Protein AF-A0A3M1JZQ0-F1 (afdb_monomer_lite)

Sequence (176 aa):
VHSDLESFLISILKKGEPGRAFARQLFAIFQLDHPMLRGIEGRSALKLTDLQTAVFAWLAQIDYFRQAIARFGDRVRSLHADDFLARPADALIAASRFLGLAHDEATIADVVAGPLLRRDSKDSGRDYGADERAHERQRILARHGDEIAFILDWARRLRPEAGLRRLERPLVGPEA

pLDDT: mean 92.42, std 8.12, range [59.81, 98.56]

Secondary structure (DSSP, 8-state):
-B--HHHHHHHHHTT-HHHHHHHHHHHHHHHTT-HHHHTS-HHHHTTS-HHHHHHHHHHHHHHHHHHHHHHHGGG--B-BHHHHHH-HHHHHHHHHHHHT----HHHHHHHHHSGGGGB-SS-TTSB--HHHHHHHHHHHHHHHHHHHHHHHHHHHHH-GGGG-S--SSBSSS---

Structure (mmCIF, N/CA/C/O backbone):
data_AF-A0A3M1JZQ0-F1
#
_entry.id   AF-A0A3M1JZQ0-F1
#
loop_
_atom_site.group_PDB
_atom_site.id
_atom_site.type_symbol
_atom_site.label_atom_id
_atom_site.label_alt_id
_atom_site.label_comp_id
_atom_site.label_asym_id
_atom_site.label_entity_id
_atom_site.label_seq_id
_atom_site.pdbx_PDB_ins_code
_atom_site.Cartn_x
_atom_site.Cartn_y
_atom_site.Cartn_z
_atom_site.occupancy
_atom_site.B_iso_or_equiv
_atom_site.auth_seq_id
_atom_site.auth_comp_id
_atom_site.auth_asym_id
_atom_site.auth_atom_id
_atom_site.pdbx_PDB_model_num
ATOM 1 N N . VAL A 1 1 ? -2.266 -2.656 6.704 1.00 93.12 1 VAL A N 1
ATOM 2 C CA . VAL A 1 1 ? -2.791 -1.542 5.876 1.00 93.12 1 VAL A CA 1
ATOM 3 C C . VAL A 1 1 ? -2.114 -1.611 4.520 1.00 93.12 1 VAL A C 1
ATOM 5 O O . VAL A 1 1 ? -0.930 -1.917 4.494 1.00 93.12 1 VAL A O 1
ATOM 8 N N . HIS A 1 2 ? -2.842 -1.387 3.431 1.00 96.06 2 HIS A N 1
ATOM 9 C CA . HIS A 1 2 ? -2.337 -1.522 2.059 1.00 96.06 2 HIS A CA 1
ATOM 10 C C . HIS A 1 2 ? -3.043 -0.547 1.104 1.00 96.06 2 HIS A C 1
ATOM 12 O O . HIS A 1 2 ? -4.063 0.044 1.467 1.00 96.06 2 HIS A O 1
ATOM 18 N N . SER A 1 3 ? -2.503 -0.411 -0.106 1.00 96.81 3 SER A N 1
ATOM 19 C CA . SER A 1 3 ? -3.116 0.280 -1.244 1.00 96.81 3 SER A CA 1
ATOM 20 C C . SER A 1 3 ? -3.005 -0.585 -2.499 1.00 96.81 3 SER A C 1
ATOM 22 O O . SER A 1 3 ? -2.174 -1.499 -2.549 1.00 96.81 3 SER A O 1
ATOM 24 N N . ASP A 1 4 ? -3.763 -0.242 -3.536 1.00 97.38 4 ASP A N 1
ATOM 25 C CA . ASP A 1 4 ? -3.533 -0.785 -4.873 1.00 97.38 4 ASP A CA 1
ATOM 26 C C . ASP A 1 4 ? -2.178 -0.344 -5.473 1.00 97.38 4 ASP A C 1
ATOM 28 O O . ASP A 1 4 ? -1.472 0.533 -4.946 1.00 97.38 4 ASP A O 1
ATOM 32 N N . LEU A 1 5 ? -1.798 -1.005 -6.571 1.00 98.38 5 LEU A N 1
ATOM 33 C CA . LEU A 1 5 ? -0.524 -0.773 -7.248 1.00 98.38 5 LEU A CA 1
ATOM 34 C C . LEU A 1 5 ? -0.448 0.627 -7.873 1.00 98.38 5 LEU A C 1
ATOM 36 O O . LEU A 1 5 ? 0.602 1.260 -7.809 1.00 98.38 5 LEU A O 1
ATOM 40 N N . GLU A 1 6 ? -1.540 1.139 -8.448 1.00 98.00 6 GLU A N 1
ATOM 41 C CA . GLU A 1 6 ? -1.563 2.482 -9.044 1.00 98.00 6 GLU A CA 1
ATOM 42 C C . GLU A 1 6 ? -1.238 3.545 -7.989 1.00 98.00 6 GLU A C 1
ATOM 44 O O . GLU A 1 6 ? -0.338 4.367 -8.179 1.00 98.00 6 GLU A O 1
ATOM 49 N N . SER A 1 7 ? -1.913 3.487 -6.842 1.00 97.19 7 SER A N 1
ATOM 50 C CA . SER A 1 7 ? -1.701 4.406 -5.724 1.00 97.19 7 SER A CA 1
ATOM 51 C C . SER A 1 7 ? -0.277 4.316 -5.188 1.00 97.19 7 SER A C 1
ATOM 53 O O . SER A 1 7 ? 0.343 5.342 -4.886 1.00 97.19 7 SER A O 1
ATOM 55 N N . PHE A 1 8 ? 0.287 3.105 -5.129 1.00 97.94 8 PHE A N 1
ATOM 56 C CA . PHE A 1 8 ? 1.684 2.916 -4.758 1.00 97.94 8 PHE A CA 1
ATOM 57 C C . PHE A 1 8 ? 2.634 3.591 -5.757 1.00 97.94 8 PHE A C 1
ATOM 59 O O . PHE A 1 8 ? 3.480 4.382 -5.335 1.00 97.94 8 PHE A O 1
ATOM 66 N N . LEU A 1 9 ? 2.461 3.372 -7.066 1.00 98.38 9 LEU A N 1
ATOM 67 C CA . LEU A 1 9 ? 3.285 3.996 -8.111 1.00 98.38 9 LEU A CA 1
ATOM 68 C C . LEU A 1 9 ? 3.175 5.527 -8.094 1.00 98.38 9 LEU A C 1
ATOM 70 O O . LEU A 1 9 ? 4.190 6.219 -8.178 1.00 98.38 9 LEU A O 1
ATOM 74 N N . ILE A 1 10 ? 1.972 6.070 -7.892 1.00 97.56 10 ILE A N 1
ATOM 75 C CA . ILE A 1 10 ? 1.759 7.514 -7.712 1.00 97.56 10 ILE A CA 1
ATOM 76 C C . ILE A 1 10 ? 2.533 8.025 -6.490 1.00 97.56 10 ILE A C 1
ATOM 78 O O . ILE A 1 10 ? 3.162 9.082 -6.555 1.00 97.56 10 ILE A O 1
ATOM 82 N N . SER A 1 11 ? 2.554 7.271 -5.386 1.00 95.88 11 SER A N 1
ATOM 83 C CA . SER A 1 11 ? 3.298 7.643 -4.173 1.00 95.88 11 SER A CA 1
ATOM 84 C C . SER A 1 11 ? 4.823 7.662 -4.361 1.00 95.88 11 SER A C 1
ATOM 86 O O . SER A 1 11 ? 5.515 8.422 -3.674 1.00 95.88 11 SER A O 1
ATOM 88 N N . ILE A 1 12 ? 5.335 6.848 -5.291 1.00 97.81 12 ILE A N 1
ATOM 89 C CA . ILE A 1 12 ? 6.737 6.846 -5.716 1.00 97.81 12 ILE A CA 1
ATOM 90 C C . ILE A 1 12 ? 7.002 8.079 -6.582 1.00 97.81 12 ILE A C 1
ATOM 92 O O . ILE A 1 12 ? 7.867 8.891 -6.257 1.00 97.81 12 ILE A O 1
ATOM 96 N N . LEU A 1 13 ? 6.207 8.268 -7.636 1.00 97.62 13 LEU A N 1
ATOM 97 C CA . LEU A 1 13 ? 6.395 9.339 -8.614 1.00 97.62 13 LEU A CA 1
ATOM 98 C C . LEU A 1 13 ? 6.240 10.734 -8.008 1.00 97.62 13 LEU A C 1
ATOM 100 O O . LEU A 1 13 ? 7.025 11.626 -8.328 1.00 97.62 13 LEU A O 1
ATOM 104 N N . LYS A 1 14 ? 5.298 10.924 -7.076 1.00 94.81 14 LYS A N 1
ATOM 105 C CA . LYS A 1 14 ? 5.081 12.231 -6.436 1.00 94.81 14 LYS A CA 1
ATOM 106 C C . LYS A 1 14 ? 6.280 12.735 -5.640 1.00 94.81 14 LYS A C 1
ATOM 108 O O . LYS A 1 14 ? 6.435 13.938 -5.464 1.00 94.81 14 LYS A O 1
ATOM 113 N N . LYS A 1 15 ? 7.132 11.822 -5.169 1.00 94.00 15 LYS A N 1
ATOM 114 C CA . LYS A 1 15 ? 8.354 12.149 -4.427 1.00 94.00 15 LYS A CA 1
ATOM 115 C C . LYS A 1 15 ? 9.567 12.341 -5.338 1.00 94.00 15 LYS A C 1
ATOM 117 O O . LYS A 1 15 ? 10.634 12.651 -4.822 1.00 94.00 15 LYS A O 1
ATOM 122 N N . GLY A 1 16 ? 9.437 12.141 -6.651 1.00 95.94 16 GLY A N 1
ATOM 123 C CA . GLY A 1 16 ? 10.554 12.213 -7.590 1.00 95.94 16 GLY A CA 1
ATOM 124 C C . GLY A 1 16 ? 11.653 11.200 -7.260 1.00 95.94 16 GLY A C 1
ATOM 125 O O . GLY A 1 16 ? 11.374 10.048 -6.923 1.00 95.94 16 GLY A O 1
ATOM 126 N N . GLU A 1 17 ? 12.910 11.633 -7.336 1.00 97.81 17 GLU A N 1
ATOM 127 C CA . GLU A 1 17 ? 14.057 10.740 -7.156 1.00 97.81 17 GLU A CA 1
ATOM 128 C C . GLU A 1 17 ? 14.171 10.105 -5.760 1.00 97.81 17 GLU A C 1
ATOM 130 O O . GLU A 1 17 ? 14.423 8.902 -5.684 1.00 97.81 17 GLU A O 1
ATOM 135 N N . PRO A 1 18 ? 13.866 10.809 -4.652 1.00 97.75 18 PRO A N 1
ATOM 136 C CA . PRO A 1 18 ? 13.705 10.168 -3.345 1.00 97.75 18 PRO A CA 1
ATOM 137 C C . PRO A 1 18 ? 12.699 9.006 -3.331 1.00 97.75 18 PRO A C 1
ATOM 139 O O . PRO A 1 18 ? 12.914 8.004 -2.650 1.00 97.75 18 PRO A O 1
ATOM 142 N N . GLY A 1 19 ? 11.600 9.113 -4.085 1.00 97.56 19 GLY A N 1
ATOM 143 C CA . GLY A 1 19 ? 10.625 8.030 -4.216 1.00 97.56 19 GLY A CA 1
ATOM 144 C C . GLY A 1 19 ? 11.194 6.829 -4.966 1.00 97.56 19 GLY A C 1
ATOM 145 O O . GLY A 1 19 ? 11.046 5.693 -4.519 1.00 97.56 19 GLY A O 1
ATOM 146 N N . ARG A 1 20 ? 11.888 7.076 -6.079 1.00 98.12 20 ARG A N 1
ATOM 147 C CA . ARG A 1 20 ? 12.540 6.032 -6.886 1.00 98.12 20 ARG A CA 1
ATOM 148 C C . ARG A 1 20 ? 13.640 5.321 -6.092 1.00 98.12 20 ARG A C 1
ATOM 150 O O . ARG A 1 20 ? 13.676 4.092 -6.055 1.00 98.12 20 ARG A O 1
ATOM 157 N N . ALA A 1 21 ? 14.456 6.074 -5.355 1.00 98.12 21 ALA A N 1
ATOM 158 C CA . ALA A 1 21 ? 15.447 5.528 -4.431 1.00 98.12 21 ALA A CA 1
ATOM 159 C C . ALA A 1 21 ? 14.806 4.649 -3.346 1.00 98.12 21 ALA A C 1
ATOM 161 O O . ALA A 1 21 ? 15.291 3.549 -3.082 1.00 98.12 21 ALA A O 1
ATOM 162 N N . PHE A 1 22 ? 13.680 5.086 -2.774 1.00 97.81 22 PHE A N 1
ATOM 163 C CA . PHE A 1 22 ? 12.922 4.293 -1.807 1.00 97.81 22 PHE A CA 1
ATOM 164 C C . PHE A 1 22 ? 12.403 2.975 -2.404 1.00 97.81 22 PHE A C 1
ATOM 166 O O . PHE A 1 22 ? 12.513 1.934 -1.759 1.00 97.81 22 PHE A O 1
ATOM 173 N N . ALA A 1 23 ? 11.898 2.979 -3.643 1.00 97.88 23 ALA A N 1
ATOM 174 C CA . ALA A 1 23 ? 11.474 1.752 -4.323 1.00 97.88 23 ALA A CA 1
ATOM 175 C C . ALA A 1 23 ? 12.635 0.760 -4.510 1.00 97.88 23 ALA A C 1
ATOM 177 O O . ALA A 1 23 ? 12.488 -0.423 -4.198 1.00 97.88 23 ALA A O 1
ATOM 178 N N . ARG A 1 24 ? 13.807 1.244 -4.950 1.00 97.38 24 ARG A N 1
ATOM 179 C CA . ARG A 1 24 ? 15.025 0.424 -5.080 1.00 97.38 24 ARG A CA 1
ATOM 180 C C . ARG A 1 24 ? 15.479 -0.142 -3.734 1.00 97.38 24 ARG A C 1
ATOM 182 O O . ARG A 1 24 ? 15.833 -1.315 -3.653 1.00 97.38 24 ARG A O 1
ATOM 189 N N . GLN A 1 25 ? 15.415 0.660 -2.672 1.00 97.50 25 GLN A N 1
ATOM 190 C CA . GLN A 1 25 ? 15.738 0.214 -1.318 1.00 97.50 25 GLN A CA 1
ATOM 191 C C . GLN A 1 25 ? 14.784 -0.888 -0.835 1.00 97.50 25 GLN A C 1
ATOM 193 O O . GLN A 1 25 ? 15.251 -1.906 -0.331 1.00 97.50 25 GLN A O 1
ATOM 198 N N . LEU A 1 26 ? 13.466 -0.720 -1.002 1.00 96.88 26 LEU A N 1
ATOM 199 C CA . LEU A 1 26 ? 12.489 -1.749 -0.627 1.00 96.88 26 LEU A CA 1
ATOM 200 C C . LEU A 1 26 ? 12.707 -3.052 -1.396 1.00 96.88 26 LEU A C 1
ATOM 202 O O . LEU A 1 26 ? 12.687 -4.123 -0.796 1.00 96.88 26 LEU A O 1
ATOM 206 N N . PHE A 1 27 ? 12.949 -2.959 -2.705 1.00 97.12 27 PHE A N 1
ATOM 207 C CA . PHE A 1 27 ? 13.277 -4.120 -3.526 1.00 97.12 27 PHE A CA 1
ATOM 208 C C . PHE A 1 27 ? 14.513 -4.852 -2.993 1.00 97.12 27 PHE A C 1
ATOM 210 O O . PHE A 1 27 ? 14.460 -6.063 -2.802 1.00 97.12 27 PHE A O 1
ATOM 217 N N . ALA A 1 28 ? 15.596 -4.124 -2.701 1.00 95.56 28 ALA A N 1
ATOM 218 C CA . ALA A 1 28 ? 16.822 -4.711 -2.169 1.00 95.56 28 ALA A CA 1
ATOM 219 C C . ALA A 1 28 ? 16.599 -5.395 -0.808 1.00 95.56 28 ALA A C 1
ATOM 221 O O . ALA A 1 28 ? 17.127 -6.480 -0.584 1.00 95.56 28 ALA A O 1
ATOM 222 N N . ILE A 1 29 ? 15.783 -4.801 0.074 1.00 96.00 29 ILE A N 1
ATOM 223 C CA . ILE A 1 29 ? 15.420 -5.401 1.368 1.00 96.00 29 ILE A CA 1
ATOM 224 C C . ILE A 1 29 ? 14.646 -6.705 1.157 1.00 96.00 29 ILE A C 1
ATOM 226 O O . ILE A 1 29 ? 15.034 -7.735 1.696 1.00 96.00 29 ILE A O 1
ATOM 230 N N . PHE A 1 30 ? 13.587 -6.688 0.346 1.00 96.44 30 PHE A N 1
ATOM 231 C CA . PHE A 1 30 ? 12.778 -7.885 0.100 1.00 96.44 30 PHE A CA 1
ATOM 232 C C . PHE A 1 30 ? 13.517 -8.955 -0.705 1.00 96.44 30 PHE A C 1
ATOM 234 O O . PHE A 1 30 ? 13.185 -10.131 -0.611 1.00 96.44 30 PHE A O 1
ATOM 241 N N . GLN A 1 31 ? 14.538 -8.594 -1.481 1.00 94.81 31 GLN A N 1
ATOM 242 C CA . GLN A 1 31 ? 15.379 -9.576 -2.159 1.00 94.81 31 GLN A CA 1
ATOM 243 C C . GLN A 1 31 ? 16.161 -10.458 -1.170 1.00 94.81 31 GLN A C 1
ATOM 245 O O . GLN A 1 31 ? 16.556 -11.559 -1.544 1.00 94.81 31 GLN A O 1
ATOM 250 N N . LEU A 1 32 ? 16.352 -10.037 0.086 1.00 93.44 32 LEU A N 1
ATOM 251 C CA . LEU A 1 32 ? 17.055 -10.842 1.090 1.00 93.44 32 LEU A CA 1
ATOM 252 C C . LEU A 1 32 ? 16.279 -12.109 1.484 1.00 93.44 32 LEU A C 1
ATOM 254 O O . LEU A 1 32 ? 16.895 -13.139 1.757 1.00 93.44 32 LEU A O 1
ATOM 258 N N . ASP A 1 33 ? 14.945 -12.062 1.498 1.00 93.44 33 ASP A N 1
ATOM 259 C CA . ASP A 1 33 ? 14.108 -13.128 2.059 1.00 93.44 33 ASP A CA 1
ATOM 260 C C . ASP A 1 33 ? 12.931 -13.558 1.165 1.00 93.44 33 ASP A C 1
ATOM 262 O O . ASP A 1 33 ? 12.546 -14.734 1.189 1.00 93.44 33 ASP A O 1
ATOM 266 N N . HIS A 1 34 ? 12.418 -12.692 0.291 1.00 96.25 34 HIS A N 1
ATOM 267 C CA . HIS A 1 34 ? 11.232 -12.991 -0.504 1.00 96.25 34 HIS A CA 1
ATOM 268 C C . HIS A 1 34 ? 11.553 -13.963 -1.658 1.00 96.25 34 HIS A C 1
ATOM 270 O O . HIS A 1 34 ? 12.329 -13.613 -2.555 1.00 96.25 34 HIS A O 1
ATOM 276 N N . PRO A 1 35 ? 10.938 -15.164 -1.725 1.00 92.69 35 PRO A N 1
ATOM 277 C CA . PRO A 1 35 ? 11.268 -16.182 -2.731 1.00 92.69 35 PRO A CA 1
ATOM 278 C C . PRO A 1 35 ? 11.179 -15.688 -4.182 1.00 92.69 35 PRO A C 1
ATOM 280 O O . PRO A 1 35 ? 12.088 -15.928 -4.972 1.00 92.69 35 PRO A O 1
ATOM 283 N N . MET A 1 36 ? 10.127 -14.930 -4.517 1.00 93.19 36 MET A N 1
ATOM 284 C CA . MET A 1 36 ? 9.951 -14.332 -5.851 1.00 93.19 36 MET A CA 1
ATOM 285 C C . MET A 1 36 ? 11.110 -13.410 -6.258 1.00 93.19 36 MET A C 1
ATOM 287 O O . MET A 1 36 ? 11.482 -13.395 -7.426 1.00 93.19 36 MET A O 1
ATOM 291 N N . LEU A 1 37 ? 11.669 -12.634 -5.323 1.00 93.38 37 LEU A N 1
ATOM 292 C CA . LEU A 1 37 ? 12.704 -11.646 -5.639 1.00 93.38 37 LEU A CA 1
ATOM 293 C C . LEU A 1 37 ? 14.112 -12.239 -5.565 1.00 93.38 37 LEU A C 1
ATOM 295 O O . LEU A 1 37 ? 14.974 -11.839 -6.345 1.00 93.38 37 LEU A O 1
ATOM 299 N N . ARG A 1 38 ? 14.332 -13.238 -4.697 1.00 90.81 38 ARG A N 1
ATOM 300 C CA . ARG A 1 38 ? 15.586 -14.009 -4.632 1.00 90.81 38 ARG A CA 1
ATOM 301 C C . ARG A 1 38 ? 15.941 -14.687 -5.955 1.00 90.81 38 ARG A C 1
ATOM 303 O O . ARG A 1 38 ? 17.119 -14.852 -6.249 1.00 90.81 38 ARG A O 1
ATOM 310 N N . GLY A 1 39 ? 14.940 -15.050 -6.758 1.00 86.44 39 GLY A N 1
ATOM 311 C CA . GLY A 1 39 ? 15.145 -15.614 -8.096 1.00 86.44 39 GLY A CA 1
ATOM 312 C C . GLY A 1 39 ? 15.609 -14.606 -9.156 1.00 86.44 39 GLY A C 1
ATOM 313 O O . GLY A 1 39 ? 15.991 -15.012 -10.251 1.00 86.44 39 GLY A O 1
ATOM 314 N N . ILE A 1 40 ? 15.584 -13.301 -8.867 1.00 88.81 40 ILE A N 1
ATOM 315 C CA . ILE A 1 40 ? 16.016 -12.265 -9.808 1.00 88.81 40 ILE A CA 1
ATOM 316 C C . ILE A 1 40 ? 17.522 -12.057 -9.652 1.00 88.81 40 ILE A C 1
ATOM 318 O O . ILE A 1 40 ? 17.982 -11.416 -8.708 1.00 88.81 40 ILE A O 1
ATOM 322 N N . GLU A 1 41 ? 18.295 -12.569 -10.608 1.00 86.94 41 GLU A N 1
ATOM 323 C CA . GLU A 1 41 ? 19.744 -12.363 -10.644 1.00 86.94 41 GLU A CA 1
ATOM 324 C C . GLU A 1 41 ? 20.115 -10.872 -10.668 1.00 86.94 41 GLU A C 1
ATOM 326 O O . GLU A 1 41 ? 19.466 -10.069 -11.343 1.00 86.94 41 GLU A O 1
ATOM 331 N N . GLY A 1 42 ? 21.229 -10.505 -10.024 1.00 84.88 42 GLY A N 1
ATOM 332 C CA . GLY A 1 42 ? 21.672 -9.107 -9.930 1.00 84.88 42 GLY A CA 1
ATOM 333 C C . GLY A 1 42 ? 21.806 -8.404 -11.288 1.00 84.88 42 GLY A C 1
ATOM 334 O O . GLY A 1 42 ? 21.364 -7.269 -11.442 1.00 84.88 42 GLY A O 1
ATOM 335 N N . ARG A 1 43 ? 22.321 -9.090 -12.321 1.00 87.81 43 ARG A N 1
ATOM 336 C CA . ARG A 1 43 ? 22.400 -8.526 -13.686 1.00 87.81 43 ARG A CA 1
ATOM 337 C C . ARG A 1 43 ? 21.031 -8.306 -14.328 1.00 87.81 43 ARG A C 1
ATOM 339 O O . ARG A 1 43 ? 20.879 -7.379 -15.119 1.00 87.81 43 ARG A O 1
ATOM 346 N N . SER A 1 44 ? 20.056 -9.155 -14.020 1.00 89.75 44 SER A N 1
ATOM 347 C CA . SER A 1 44 ? 18.683 -9.007 -14.505 1.00 89.75 44 SER A CA 1
ATOM 348 C C . SER A 1 44 ? 17.971 -7.864 -13.786 1.00 89.75 44 SER A C 1
ATOM 350 O O . SER A 1 44 ? 17.255 -7.106 -14.433 1.00 89.75 44 SER A O 1
ATOM 352 N N . ALA A 1 45 ? 18.239 -7.674 -12.489 1.00 91.06 45 ALA A N 1
ATOM 353 C CA . ALA A 1 45 ? 17.709 -6.552 -11.718 1.00 91.06 45 ALA A CA 1
ATOM 354 C C . ALA A 1 45 ? 18.155 -5.188 -12.280 1.00 91.06 45 ALA A C 1
ATOM 356 O O . ALA A 1 45 ? 17.350 -4.265 -12.335 1.00 91.06 45 ALA A O 1
ATOM 357 N N . LEU A 1 46 ? 19.388 -5.073 -12.792 1.00 92.50 46 LEU A N 1
ATOM 358 C CA . LEU A 1 46 ? 19.891 -3.841 -13.427 1.00 92.50 46 LEU A CA 1
ATOM 359 C C . LEU A 1 46 ? 19.130 -3.427 -14.701 1.00 92.50 46 LEU A C 1
ATOM 361 O O . LEU A 1 46 ? 19.274 -2.293 -15.149 1.00 92.50 46 LEU A O 1
ATOM 365 N N . LYS A 1 47 ? 18.349 -4.330 -15.308 1.00 94.38 47 LYS A N 1
ATOM 366 C CA . LYS A 1 47 ? 17.528 -4.030 -16.494 1.00 94.38 47 LYS A CA 1
ATOM 367 C C . LYS A 1 47 ? 16.149 -3.476 -16.140 1.00 94.38 47 LYS A C 1
ATOM 369 O O . LYS A 1 47 ? 15.425 -3.057 -17.040 1.00 94.38 47 LYS A O 1
ATOM 374 N N . LEU A 1 48 ? 15.763 -3.529 -14.866 1.00 96.12 48 LEU A N 1
ATOM 375 C CA . LEU A 1 48 ? 14.473 -3.032 -14.417 1.00 96.12 48 LEU A CA 1
ATOM 376 C C . LEU A 1 48 ? 14.492 -1.509 -14.386 1.00 96.12 48 LEU A C 1
ATOM 378 O O . LEU A 1 48 ? 15.424 -0.892 -13.872 1.00 96.12 48 LEU A O 1
ATOM 382 N N . THR A 1 49 ? 13.420 -0.896 -14.881 1.00 97.25 49 THR A N 1
ATOM 383 C CA . THR A 1 49 ? 13.171 0.517 -14.592 1.00 97.25 49 THR A CA 1
ATOM 384 C C . THR A 1 49 ? 12.819 0.694 -13.115 1.00 97.25 49 THR A C 1
ATOM 386 O O . THR A 1 49 ? 12.442 -0.256 -12.419 1.00 97.25 49 THR A O 1
ATOM 389 N N . ASP A 1 50 ? 12.871 1.928 -12.620 1.00 97.69 50 ASP A N 1
ATOM 390 C CA . ASP A 1 50 ? 12.483 2.212 -11.234 1.00 97.69 50 ASP A CA 1
ATOM 391 C C . ASP A 1 50 ? 11.035 1.828 -10.932 1.00 97.69 50 ASP A C 1
ATOM 393 O O . ASP A 1 50 ? 10.741 1.334 -9.845 1.00 97.69 50 ASP A O 1
ATOM 397 N N . LEU A 1 51 ? 10.120 2.019 -11.888 1.00 98.12 51 LEU A N 1
ATOM 398 C CA . LEU A 1 51 ? 8.722 1.647 -11.691 1.00 98.12 51 LEU A CA 1
ATOM 399 C C . LEU A 1 51 ? 8.521 0.135 -11.756 1.00 98.12 51 LEU A C 1
ATOM 401 O O . LEU A 1 51 ? 7.737 -0.393 -10.977 1.00 98.12 51 LEU A O 1
ATOM 405 N N . GLN A 1 52 ? 9.265 -0.588 -12.596 1.00 98.19 52 GLN A N 1
ATOM 406 C CA . GLN A 1 52 ? 9.257 -2.055 -12.557 1.00 98.19 52 GLN A CA 1
ATOM 407 C C . GLN A 1 52 ? 9.823 -2.580 -11.231 1.00 98.19 52 GLN A C 1
ATOM 409 O O . GLN A 1 52 ? 9.270 -3.504 -10.639 1.00 98.19 52 GLN A O 1
ATOM 414 N N . THR A 1 53 ? 10.877 -1.945 -10.717 1.00 98.00 53 THR A N 1
ATOM 415 C CA . THR A 1 53 ? 11.430 -2.235 -9.386 1.00 98.00 53 THR A CA 1
ATOM 416 C C . THR A 1 53 ? 10.389 -1.981 -8.291 1.00 98.00 53 THR A C 1
ATOM 418 O O . THR A 1 53 ? 10.198 -2.817 -7.407 1.00 98.00 53 THR A O 1
ATOM 421 N N . ALA A 1 54 ? 9.645 -0.873 -8.387 1.00 98.44 54 ALA A N 1
ATOM 422 C CA . ALA A 1 54 ? 8.537 -0.564 -7.489 1.00 98.44 54 ALA A CA 1
ATOM 423 C C . ALA A 1 54 ? 7.415 -1.616 -7.561 1.00 98.44 54 ALA A C 1
ATOM 425 O O . ALA A 1 54 ? 6.912 -2.027 -6.518 1.00 98.44 54 ALA A O 1
ATOM 426 N N . VAL A 1 55 ? 7.061 -2.104 -8.756 1.00 98.56 55 VAL A N 1
ATOM 427 C CA . VAL A 1 55 ? 6.078 -3.190 -8.925 1.00 98.56 55 VAL A CA 1
ATOM 428 C C . VAL A 1 55 ? 6.514 -4.440 -8.167 1.00 98.56 55 VAL A C 1
ATOM 430 O O . VAL A 1 55 ? 5.717 -5.002 -7.422 1.00 98.56 55 VAL A O 1
ATOM 433 N N . PHE A 1 56 ? 7.771 -4.867 -8.301 1.00 98.12 56 PHE A N 1
ATOM 434 C CA . PHE A 1 56 ? 8.273 -6.038 -7.576 1.00 98.12 56 PHE A CA 1
ATOM 435 C C . PHE A 1 56 ? 8.254 -5.846 -6.058 1.00 98.12 56 PHE A C 1
ATOM 437 O O . PHE A 1 56 ? 7.870 -6.766 -5.335 1.00 98.12 56 PHE A O 1
ATOM 444 N N . ALA A 1 57 ? 8.618 -4.654 -5.578 1.00 97.75 57 ALA A N 1
ATOM 445 C CA . ALA A 1 57 ? 8.534 -4.328 -4.159 1.00 97.75 57 ALA A CA 1
ATOM 446 C C . ALA A 1 57 ? 7.082 -4.374 -3.645 1.00 97.75 57 ALA A C 1
ATOM 448 O O . ALA 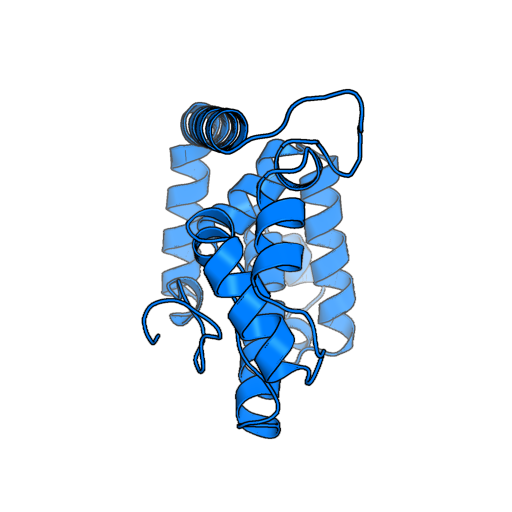A 1 57 ? 6.824 -4.935 -2.580 1.00 97.75 57 ALA A O 1
ATOM 449 N N . TRP A 1 58 ? 6.127 -3.837 -4.411 1.00 98.50 58 TRP A N 1
ATOM 450 C CA . TRP A 1 58 ? 4.704 -3.889 -4.070 1.00 98.50 58 TRP A CA 1
ATOM 451 C C . TRP A 1 58 ? 4.168 -5.324 -4.083 1.00 98.50 58 TRP A C 1
ATOM 453 O O . TRP A 1 58 ? 3.529 -5.737 -3.121 1.00 98.50 58 TRP A O 1
ATOM 463 N N . LEU A 1 59 ? 4.486 -6.112 -5.116 1.00 98.19 59 LEU A N 1
ATOM 464 C CA . LEU A 1 59 ? 4.071 -7.514 -5.214 1.00 98.19 59 LEU A CA 1
ATOM 465 C C . LEU A 1 59 ? 4.577 -8.330 -4.020 1.00 98.19 59 LEU A C 1
ATOM 467 O O . LEU A 1 59 ? 3.809 -9.093 -3.445 1.00 98.19 59 LEU A O 1
ATOM 471 N N . ALA A 1 60 ? 5.838 -8.139 -3.621 1.00 97.69 60 ALA A N 1
ATOM 472 C CA . ALA A 1 60 ? 6.405 -8.816 -2.458 1.00 97.69 60 ALA A CA 1
ATOM 473 C C . ALA A 1 60 ? 5.693 -8.420 -1.154 1.00 97.69 60 ALA A C 1
ATOM 475 O O . ALA A 1 60 ? 5.367 -9.269 -0.328 1.00 97.69 60 ALA A O 1
ATOM 476 N N . GLN A 1 61 ? 5.390 -7.131 -0.978 1.00 96.88 61 GLN A N 1
ATOM 477 C CA . GLN A 1 61 ? 4.632 -6.659 0.182 1.00 96.88 61 GLN A CA 1
ATOM 478 C C . GLN A 1 61 ? 3.214 -7.251 0.228 1.00 96.88 61 GLN A C 1
ATOM 480 O O . GLN A 1 61 ? 2.764 -7.691 1.288 1.00 96.88 61 GLN A O 1
ATOM 485 N N . ILE A 1 62 ? 2.511 -7.266 -0.907 1.00 97.56 62 ILE A N 1
ATOM 486 C CA . ILE A 1 62 ? 1.165 -7.835 -1.008 1.00 97.56 62 ILE A CA 1
ATOM 487 C C . ILE A 1 62 ? 1.183 -9.334 -0.728 1.00 97.56 62 ILE A C 1
ATOM 489 O O . ILE A 1 62 ? 0.335 -9.814 0.024 1.00 97.56 62 ILE A O 1
ATOM 493 N N . ASP A 1 63 ? 2.161 -10.061 -1.262 1.00 97.44 63 ASP A N 1
ATOM 494 C CA . ASP A 1 63 ? 2.313 -11.487 -0.993 1.00 97.44 63 ASP A CA 1
ATOM 495 C C . ASP A 1 63 ? 2.537 -11.754 0.503 1.00 97.44 63 ASP A C 1
ATOM 497 O O . ASP A 1 63 ? 1.820 -12.561 1.093 1.00 97.44 63 ASP A O 1
ATOM 501 N N . TYR A 1 64 ? 3.410 -10.991 1.174 1.00 96.88 64 TYR A N 1
ATOM 502 C CA . TYR A 1 64 ? 3.583 -11.098 2.627 1.00 96.88 64 TYR A CA 1
ATOM 503 C C . TYR A 1 64 ? 2.294 -10.837 3.416 1.00 96.88 64 TYR A C 1
ATOM 505 O O . TYR A 1 64 ? 1.997 -11.559 4.373 1.00 96.88 64 TYR A O 1
ATOM 513 N N . PHE A 1 65 ? 1.494 -9.840 3.028 1.00 97.00 65 PHE A N 1
ATOM 514 C CA . PHE A 1 65 ? 0.207 -9.593 3.682 1.00 97.00 65 PHE A CA 1
ATOM 515 C C . PHE A 1 65 ? -0.783 -10.736 3.465 1.00 97.00 65 PHE A C 1
ATOM 517 O O . PHE A 1 65 ? -1.428 -11.163 4.425 1.00 97.00 65 PHE A O 1
ATOM 524 N N . ARG A 1 66 ? -0.873 -11.273 2.245 1.00 97.00 66 ARG A N 1
ATOM 525 C CA . ARG A 1 66 ? -1.722 -12.432 1.932 1.00 97.00 66 ARG A CA 1
ATOM 526 C C . ARG A 1 66 ? -1.296 -13.662 2.728 1.00 97.00 66 ARG A C 1
ATOM 528 O O . ARG A 1 66 ? -2.143 -14.327 3.320 1.00 97.00 66 ARG A O 1
ATOM 535 N N . GLN A 1 67 ? 0.008 -13.917 2.825 1.00 97.00 67 GLN A N 1
ATOM 536 C CA . GLN A 1 67 ? 0.555 -14.996 3.645 1.00 97.00 67 GLN A CA 1
ATOM 537 C C . GLN A 1 67 ? 0.206 -14.815 5.129 1.00 97.00 67 GLN A C 1
ATOM 539 O O . GLN A 1 67 ? -0.226 -15.770 5.773 1.00 97.00 67 GLN A O 1
ATOM 544 N N . ALA A 1 68 ? 0.323 -13.602 5.678 1.00 97.25 68 ALA A N 1
ATOM 545 C CA . ALA A 1 68 ? -0.058 -13.324 7.063 1.00 97.25 68 ALA A CA 1
ATOM 546 C C . ALA A 1 68 ? -1.563 -13.543 7.306 1.00 97.25 68 ALA A C 1
ATOM 548 O O . ALA A 1 68 ? -1.945 -14.175 8.293 1.00 97.25 68 ALA A O 1
ATOM 549 N N . ILE A 1 69 ? -2.413 -13.076 6.388 1.00 97.38 69 ILE A N 1
ATOM 550 C CA . ILE A 1 69 ? -3.866 -13.284 6.430 1.00 97.38 69 ILE A CA 1
ATOM 551 C C . ILE A 1 69 ? -4.197 -14.780 6.409 1.00 97.38 69 ILE A C 1
ATOM 553 O O . ILE A 1 69 ? -4.945 -15.253 7.265 1.00 97.38 69 ILE A O 1
ATOM 557 N N . ALA A 1 70 ? -3.598 -15.538 5.490 1.00 97.38 70 ALA A N 1
ATOM 558 C CA . ALA A 1 70 ? -3.804 -16.979 5.385 1.00 97.38 70 ALA A CA 1
ATOM 559 C C . ALA A 1 70 ? -3.302 -17.728 6.632 1.00 97.38 70 ALA A C 1
ATOM 561 O O . ALA A 1 70 ? -3.962 -18.641 7.124 1.00 97.38 70 ALA A O 1
ATOM 562 N N . ARG A 1 71 ? -2.149 -17.325 7.179 1.00 97.94 71 ARG A N 1
ATOM 563 C CA . ARG A 1 71 ? -1.501 -18.000 8.312 1.00 97.94 71 ARG A CA 1
ATOM 564 C C . ARG A 1 71 ? -2.211 -17.780 9.644 1.00 97.94 71 ARG A C 1
ATOM 566 O O . ARG A 1 71 ? -2.194 -18.682 10.488 1.00 97.94 71 ARG A O 1
ATOM 573 N N . PHE A 1 72 ? -2.742 -16.579 9.866 1.00 97.69 72 PHE A N 1
ATOM 574 C CA . PHE A 1 72 ? -3.272 -16.153 11.165 1.00 97.69 72 PHE A CA 1
ATOM 575 C C . PHE A 1 72 ? -4.790 -15.965 11.183 1.00 97.69 72 PHE A C 1
ATOM 577 O O . PHE A 1 72 ? -5.357 -15.813 12.268 1.00 97.69 72 PHE A O 1
ATOM 584 N N . GLY A 1 73 ? -5.444 -16.002 10.018 1.00 95.38 73 GLY A N 1
ATOM 585 C CA . GLY A 1 73 ? -6.895 -15.998 9.883 1.00 95.38 73 GLY A CA 1
ATOM 586 C C . GLY A 1 73 ? -7.545 -14.880 10.690 1.00 95.38 73 GLY A C 1
ATOM 587 O O . GLY A 1 73 ? -7.303 -13.698 10.452 1.00 95.38 73 GLY A O 1
ATOM 588 N N . ASP A 1 74 ? -8.362 -15.259 11.672 1.00 95.06 74 ASP A N 1
ATOM 589 C CA . ASP A 1 74 ? -9.178 -14.337 12.466 1.00 95.06 74 ASP A CA 1
ATOM 590 C C . ASP A 1 74 ? -8.377 -13.294 13.240 1.00 95.06 74 ASP A C 1
ATOM 592 O O . ASP A 1 74 ? -8.924 -12.237 13.546 1.00 95.06 74 ASP A O 1
ATOM 596 N N . ARG A 1 75 ? -7.087 -13.538 13.480 1.00 96.62 75 ARG A N 1
ATOM 597 C CA . ARG A 1 75 ? -6.188 -12.615 14.182 1.00 96.62 75 ARG A CA 1
ATOM 598 C C . ARG A 1 75 ? -5.616 -11.512 13.295 1.00 96.62 75 ARG A C 1
ATOM 600 O O . ARG A 1 75 ? -4.879 -10.668 13.796 1.00 96.62 75 ARG A O 1
ATOM 607 N N . VAL A 1 76 ? -5.924 -11.511 11.997 1.00 97.38 76 VAL A N 1
ATOM 608 C CA . VAL A 1 76 ? -5.490 -10.482 11.045 1.00 97.38 76 VAL A CA 1
ATOM 609 C C . VAL A 1 76 ? -6.696 -9.972 10.253 1.00 97.38 76 VAL A C 1
ATOM 611 O O . VAL A 1 76 ? -7.604 -10.721 9.879 1.00 97.38 76 VAL A O 1
ATOM 614 N N . ARG A 1 77 ? -6.724 -8.661 10.015 1.00 97.56 77 ARG A N 1
ATOM 615 C CA . ARG A 1 77 ? -7.646 -8.005 9.084 1.00 97.56 77 ARG A CA 1
ATOM 616 C C . ARG A 1 77 ? -6.858 -7.087 8.163 1.00 97.56 77 ARG A C 1
ATOM 618 O O . ARG A 1 77 ? -5.909 -6.431 8.599 1.00 97.56 77 ARG A O 1
ATOM 625 N N . SER A 1 78 ? -7.241 -7.049 6.894 1.00 97.62 78 SER A N 1
ATOM 626 C CA . SER A 1 78 ? -6.696 -6.092 5.940 1.00 97.62 78 SER A CA 1
ATOM 627 C C . SER A 1 78 ? -7.411 -4.747 6.095 1.00 97.62 78 SER A C 1
ATOM 629 O O . SER A 1 78 ? -8.552 -4.672 6.531 1.00 97.62 78 SER A O 1
ATOM 631 N N . LEU A 1 79 ? -6.735 -3.648 5.779 1.00 97.38 79 LEU A N 1
ATOM 632 C CA . LEU A 1 79 ? -7.354 -2.322 5.752 1.00 97.38 79 LEU A CA 1
ATOM 633 C C . LEU A 1 79 ? -6.823 -1.598 4.527 1.00 97.38 79 LEU A C 1
ATOM 635 O O . LEU A 1 79 ? -5.603 -1.424 4.406 1.00 97.38 79 LEU A O 1
ATOM 639 N N . HIS A 1 80 ? -7.713 -1.251 3.602 1.00 96.50 80 HIS A N 1
ATOM 640 C CA . HIS A 1 80 ? -7.365 -0.463 2.426 1.00 96.50 80 HIS A CA 1
ATOM 641 C C . HIS A 1 80 ? -7.304 1.020 2.798 1.00 96.50 80 HIS A C 1
ATOM 643 O O 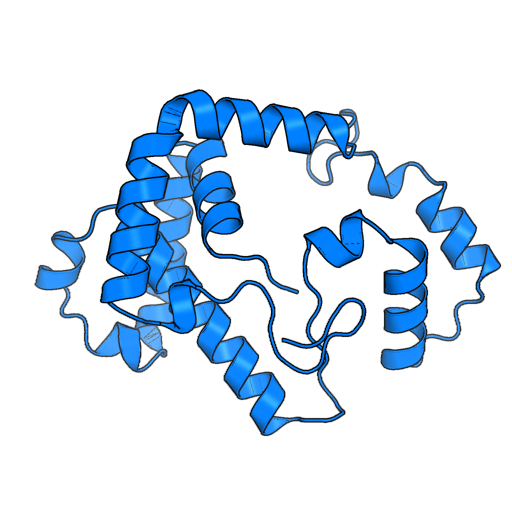. HIS A 1 80 ? -8.176 1.519 3.512 1.00 96.50 80 HIS A O 1
ATOM 649 N N . ALA A 1 81 ? -6.276 1.722 2.322 1.00 93.06 81 ALA A N 1
ATOM 650 C CA . ALA A 1 81 ? -6.054 3.127 2.654 1.00 93.06 81 ALA A CA 1
ATOM 651 C C . ALA A 1 81 ? -7.246 4.017 2.258 1.00 93.06 81 ALA A C 1
ATOM 653 O O . ALA A 1 81 ? -7.694 4.820 3.073 1.00 93.06 81 ALA A O 1
ATOM 654 N N . ASP A 1 82 ? -7.818 3.825 1.067 1.00 91.75 82 ASP A N 1
ATOM 655 C CA . ASP A 1 82 ? -8.973 4.624 0.633 1.00 91.75 82 ASP A CA 1
ATOM 656 C C . ASP A 1 82 ? -10.247 4.294 1.420 1.00 91.75 82 ASP A C 1
ATOM 658 O O . ASP A 1 82 ? -11.055 5.185 1.664 1.00 91.75 82 ASP A O 1
ATOM 662 N N . ASP A 1 83 ? -10.419 3.046 1.876 1.00 93.44 83 ASP A N 1
ATOM 663 C CA . ASP A 1 83 ? -11.582 2.686 2.697 1.00 93.44 83 ASP A CA 1
ATOM 664 C C . ASP A 1 83 ? -11.495 3.352 4.078 1.00 93.44 83 ASP A C 1
ATOM 666 O O . ASP A 1 83 ? -12.508 3.827 4.593 1.00 93.44 83 ASP A O 1
ATOM 670 N N . PHE A 1 84 ? -10.282 3.443 4.639 1.00 92.94 84 PHE A N 1
ATOM 671 C CA . PHE A 1 84 ? -10.009 4.204 5.858 1.00 92.94 84 PHE A CA 1
ATOM 672 C C . PHE A 1 84 ? -10.262 5.703 5.661 1.00 92.94 84 PHE A C 1
ATOM 674 O O . PHE A 1 84 ? -10.935 6.316 6.481 1.00 92.94 84 PHE A O 1
ATOM 681 N N . LEU A 1 85 ? -9.755 6.300 4.577 1.00 89.38 85 LEU A N 1
ATOM 682 C CA . LEU A 1 85 ? -9.911 7.737 4.327 1.00 89.38 85 LEU A CA 1
ATOM 683 C C . LEU A 1 85 ? -11.361 8.136 4.024 1.00 89.38 85 LEU A C 1
ATOM 685 O O . LEU A 1 85 ? -11.773 9.228 4.406 1.00 89.38 85 LEU A O 1
ATOM 689 N N . ALA A 1 86 ? -12.138 7.268 3.372 1.00 90.00 86 ALA A N 1
ATOM 690 C CA . ALA A 1 86 ? -13.545 7.527 3.079 1.00 90.00 86 ALA A CA 1
ATOM 691 C C . ALA A 1 86 ? -14.443 7.412 4.323 1.00 90.00 86 ALA A C 1
ATOM 693 O O . ALA A 1 86 ? -15.456 8.102 4.413 1.00 90.00 86 ALA A O 1
ATOM 694 N N . ARG A 1 87 ? -14.098 6.526 5.268 1.00 91.06 87 ARG A N 1
ATOM 695 C CA . ARG A 1 87 ? -14.891 6.247 6.479 1.00 91.06 87 ARG A CA 1
ATOM 696 C C . ARG A 1 87 ? -13.989 6.095 7.712 1.00 91.06 87 ARG A C 1
ATOM 698 O O . ARG A 1 87 ? -13.894 5.003 8.279 1.00 91.06 87 ARG A O 1
ATOM 705 N N . PRO A 1 88 ? -13.312 7.172 8.148 1.00 92.50 88 PRO A N 1
ATOM 706 C CA . PRO A 1 88 ? -12.325 7.081 9.219 1.00 92.50 88 PRO A CA 1
ATOM 707 C C . PRO A 1 88 ? -12.947 6.684 10.561 1.00 92.50 88 PRO A C 1
ATOM 709 O O . PRO A 1 88 ? -12.343 5.901 11.288 1.00 92.50 88 PRO A O 1
ATOM 712 N N . ALA A 1 89 ? -14.161 7.154 10.870 1.00 93.44 89 ALA A N 1
ATOM 713 C CA . ALA A 1 89 ? -14.876 6.770 12.089 1.00 93.44 89 ALA A CA 1
ATOM 714 C C . ALA A 1 89 ? -15.167 5.262 12.119 1.00 93.44 89 ALA A C 1
ATOM 716 O O . ALA A 1 89 ? -14.730 4.578 13.043 1.00 93.44 89 ALA A O 1
ATOM 717 N N . ASP A 1 90 ? -15.803 4.726 11.073 1.00 93.94 90 ASP A N 1
ATOM 718 C CA . ASP A 1 90 ? -16.113 3.294 10.970 1.00 93.94 90 ASP A CA 1
ATOM 719 C C . ASP A 1 90 ? -14.849 2.434 11.070 1.00 93.94 90 ASP A C 1
ATOM 721 O O . ASP A 1 90 ? -14.824 1.423 11.772 1.00 93.94 90 ASP A O 1
ATOM 725 N N . ALA A 1 91 ? -13.775 2.851 10.393 1.00 95.38 91 ALA A N 1
ATOM 726 C CA . ALA A 1 91 ? -12.509 2.134 10.400 1.00 95.38 91 ALA A CA 1
ATOM 727 C C . ALA A 1 91 ? -11.841 2.140 11.783 1.00 95.38 91 ALA A C 1
ATOM 729 O O . ALA A 1 91 ? -11.314 1.110 12.205 1.00 95.38 91 ALA A O 1
ATOM 730 N N . LEU A 1 92 ? -11.877 3.268 12.500 1.00 95.19 92 LEU A N 1
ATOM 731 C CA . LEU A 1 92 ? -11.337 3.375 13.857 1.00 95.19 92 LEU A CA 1
ATOM 732 C C . LEU A 1 92 ? -12.182 2.598 14.871 1.00 95.19 92 LEU A C 1
ATOM 734 O O . LEU A 1 92 ? -11.609 1.909 15.712 1.00 95.19 92 LEU A O 1
ATOM 738 N N . ILE A 1 93 ? -13.514 2.618 14.757 1.00 94.81 93 ILE A N 1
ATOM 739 C CA . ILE A 1 93 ? -14.412 1.796 15.586 1.00 94.81 93 ILE A CA 1
ATOM 740 C C . ILE A 1 93 ? -14.126 0.310 15.355 1.00 94.81 93 ILE A C 1
ATOM 742 O O . ILE A 1 93 ? -13.938 -0.448 16.311 1.00 94.81 93 ILE A O 1
ATOM 746 N N . ALA A 1 94 ? -14.039 -0.116 14.092 1.00 95.31 94 ALA A N 1
ATOM 747 C CA . ALA A 1 94 ? -13.724 -1.496 13.742 1.00 95.31 94 ALA A CA 1
ATOM 748 C C . ALA A 1 94 ? -12.330 -1.906 14.242 1.00 95.31 94 ALA A C 1
ATOM 750 O O . ALA A 1 94 ? -12.183 -2.990 14.807 1.00 95.31 94 ALA A O 1
ATOM 751 N N . ALA A 1 95 ? -11.322 -1.038 14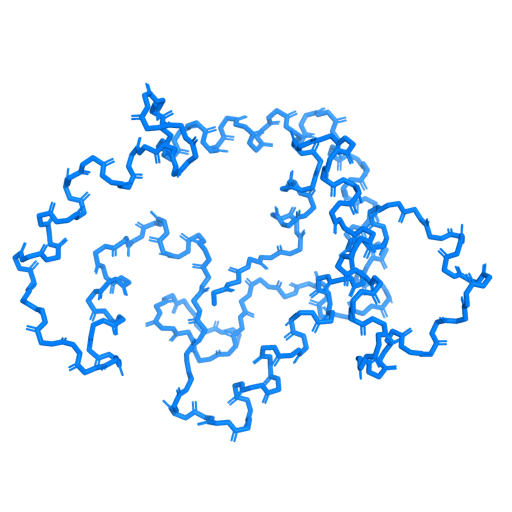.099 1.00 95.75 95 ALA A N 1
ATOM 752 C CA . ALA A 1 95 ? -9.973 -1.275 14.610 1.00 95.75 95 ALA A CA 1
ATOM 753 C C . ALA A 1 95 ? -9.954 -1.391 16.138 1.00 95.75 95 ALA A C 1
ATOM 755 O O . ALA A 1 95 ? -9.343 -2.316 16.667 1.00 95.75 95 ALA A O 1
ATOM 756 N N . SER A 1 96 ? -10.658 -0.497 16.838 1.00 95.38 96 SER A N 1
ATOM 757 C CA . SER A 1 96 ? -10.764 -0.504 18.297 1.00 95.38 96 SER A CA 1
ATOM 758 C C . SER A 1 96 ? -11.361 -1.818 18.793 1.00 95.38 96 SER A C 1
ATOM 760 O O . SER A 1 96 ? -10.762 -2.494 19.626 1.00 95.38 96 SER A O 1
ATOM 762 N N . ARG A 1 97 ? -12.488 -2.242 18.203 1.00 94.75 97 ARG A N 1
ATOM 763 C CA . ARG A 1 97 ? -13.139 -3.523 18.519 1.00 94.75 97 ARG A CA 1
ATOM 764 C C . ARG A 1 97 ? -12.233 -4.713 18.207 1.00 94.75 97 ARG A C 1
ATOM 766 O O . ARG A 1 97 ? -12.087 -5.601 19.039 1.00 94.75 97 ARG A O 1
ATOM 773 N N . PHE A 1 98 ? -11.599 -4.719 17.036 1.00 95.75 98 PHE A N 1
ATOM 774 C CA . PHE A 1 98 ? -10.715 -5.801 16.601 1.00 95.75 98 PHE A CA 1
ATOM 775 C C . PHE A 1 98 ? -9.487 -5.972 17.506 1.00 95.75 98 PHE A C 1
ATOM 777 O O . PHE A 1 98 ? -9.078 -7.097 17.785 1.00 95.75 98 PHE A O 1
ATOM 784 N N . LEU A 1 99 ? -8.914 -4.865 17.978 1.00 95.31 99 LEU A N 1
ATOM 785 C CA . LEU A 1 99 ? -7.746 -4.858 18.858 1.00 95.31 99 LEU A CA 1
ATOM 786 C C . LEU A 1 99 ? -8.108 -4.994 20.347 1.00 95.31 99 LEU A C 1
ATOM 788 O O . LEU A 1 99 ? -7.206 -5.061 21.179 1.00 95.31 99 LEU A O 1
ATOM 792 N N . GLY A 1 100 ? -9.399 -5.030 20.696 1.00 94.94 100 GLY A N 1
ATOM 793 C CA . GLY A 1 100 ? -9.857 -5.060 22.088 1.00 94.94 100 GLY A CA 1
ATOM 794 C C . GLY A 1 100 ? -9.574 -3.762 22.851 1.00 94.94 100 GLY A C 1
ATOM 795 O O . GLY A 1 100 ? -9.468 -3.777 24.075 1.00 94.94 100 GLY A O 1
ATOM 796 N N . LEU A 1 101 ? -9.428 -2.643 22.139 1.00 90.44 101 LEU A N 1
ATOM 797 C CA . LEU A 1 101 ? -9.249 -1.322 22.727 1.00 90.44 101 LEU A CA 1
ATOM 798 C C . LEU A 1 101 ? -10.641 -0.789 23.091 1.00 90.44 101 LEU A C 1
ATOM 800 O O . LEU A 1 101 ? -11.510 -0.654 22.229 1.00 90.44 101 LEU A O 1
ATOM 804 N N . ALA A 1 102 ? -10.883 -0.535 24.374 1.00 85.62 102 ALA A N 1
ATOM 805 C CA . ALA A 1 102 ? -12.184 -0.123 24.903 1.00 85.62 102 ALA A CA 1
ATOM 806 C C . ALA A 1 102 ? -12.472 1.379 24.682 1.00 85.62 102 ALA A C 1
ATOM 808 O O . ALA A 1 102 ? -12.857 2.078 25.617 1.00 85.62 102 ALA A O 1
ATOM 809 N N . HIS A 1 103 ? -12.243 1.897 23.471 1.00 91.06 103 HIS A N 1
ATOM 810 C CA . HIS A 1 103 ? -12.613 3.272 23.129 1.00 91.06 103 HIS A CA 1
ATOM 811 C C . HIS A 1 103 ? -14.114 3.360 22.851 1.00 91.06 103 HIS A C 1
ATOM 813 O O . HIS A 1 103 ? -14.664 2.534 22.118 1.00 91.06 103 HIS A O 1
ATOM 819 N N . ASP A 1 104 ? -14.769 4.364 23.430 1.00 89.81 104 ASP A N 1
ATOM 820 C CA . ASP A 1 104 ? -16.158 4.671 23.110 1.00 89.81 104 ASP A CA 1
ATOM 821 C C . ASP A 1 104 ? -16.276 5.424 21.772 1.00 89.81 104 ASP A C 1
ATOM 823 O O . ASP A 1 104 ? -15.312 5.975 21.228 1.00 89.81 104 ASP A O 1
ATOM 827 N N . GLU A 1 105 ? -17.481 5.408 21.203 1.00 89.62 105 GLU A N 1
ATOM 828 C CA . GLU A 1 105 ? -17.748 6.022 19.899 1.00 89.62 105 GLU A CA 1
ATOM 829 C C . GLU A 1 105 ? -17.607 7.552 19.943 1.00 89.62 105 GLU A C 1
ATOM 831 O O . GLU A 1 105 ? -17.218 8.152 18.942 1.00 89.62 105 GLU A O 1
ATOM 836 N N . ALA A 1 106 ? -17.842 8.174 21.104 1.00 91.31 106 ALA A N 1
ATOM 837 C CA . ALA A 1 106 ? -17.677 9.613 21.305 1.00 91.31 106 ALA A CA 1
ATOM 838 C C . ALA A 1 106 ? -16.205 10.037 21.184 1.00 91.31 106 ALA A C 1
ATOM 840 O O . ALA A 1 106 ? -15.883 10.943 20.419 1.00 91.31 106 ALA A O 1
ATOM 841 N N . THR A 1 107 ? -15.295 9.315 21.842 1.00 91.38 107 THR A N 1
ATOM 842 C CA . THR A 1 107 ? -13.847 9.542 21.756 1.00 91.38 107 THR A CA 1
ATOM 843 C C . THR A 1 107 ? -13.360 9.408 20.317 1.00 91.38 107 THR A C 1
ATOM 845 O O . THR A 1 107 ? -12.557 10.212 19.843 1.00 91.38 107 THR A O 1
ATOM 848 N N . ILE A 1 108 ? -13.845 8.398 19.589 1.00 92.81 108 ILE A N 1
ATOM 849 C CA . ILE A 1 108 ? -13.469 8.205 18.185 1.00 92.81 108 ILE A CA 1
ATOM 850 C C . ILE A 1 108 ? -14.014 9.344 17.315 1.00 92.81 108 ILE A C 1
ATOM 852 O O . ILE A 1 108 ? -13.285 9.850 16.459 1.00 92.81 108 ILE A O 1
ATOM 856 N N . ALA A 1 109 ? -15.256 9.778 17.542 1.00 91.62 109 ALA A N 1
ATOM 857 C CA . ALA A 1 109 ? -15.839 10.912 16.833 1.00 91.62 109 ALA A CA 1
ATOM 858 C C . ALA A 1 109 ? -15.026 12.198 17.055 1.00 91.62 109 ALA A C 1
ATOM 860 O O . ALA A 1 109 ? -14.719 12.892 16.084 1.00 91.62 109 ALA A O 1
ATOM 861 N N . ASP A 1 110 ? -14.589 12.461 18.289 1.00 91.69 110 ASP A N 1
ATOM 862 C CA . ASP A 1 110 ? -13.745 13.612 18.625 1.00 91.69 110 ASP A CA 1
ATOM 863 C C . ASP A 1 110 ? -12.385 13.557 17.911 1.00 91.69 110 ASP A C 1
ATOM 865 O O . ASP A 1 110 ? -11.932 14.555 17.343 1.00 91.69 110 ASP A O 1
ATOM 869 N N . VAL A 1 111 ? -11.747 12.381 17.862 1.00 89.81 111 VAL A N 1
ATOM 870 C CA . VAL A 1 111 ? -10.484 12.180 17.127 1.00 89.81 111 VAL A CA 1
ATOM 871 C C . VAL A 1 111 ? -10.659 12.452 15.631 1.00 89.81 111 VAL A C 1
ATOM 873 O O . VAL A 1 111 ? -9.812 13.111 15.022 1.00 89.81 111 VAL A O 1
ATOM 876 N N . VAL A 1 112 ? -11.752 11.968 15.037 1.00 90.62 112 VAL A N 1
ATOM 877 C CA . VAL A 1 112 ? -12.049 12.150 13.608 1.00 90.62 112 VAL A CA 1
ATOM 878 C C . VAL A 1 112 ? -12.382 13.608 13.283 1.00 90.62 112 VAL A C 1
ATOM 880 O O . VAL A 1 112 ? -11.926 14.131 12.264 1.00 90.62 112 VAL A O 1
ATOM 883 N N . ALA A 1 113 ? -13.146 14.280 14.147 1.00 88.25 113 ALA A N 1
ATOM 884 C CA . ALA A 1 113 ? -13.476 15.696 14.008 1.00 88.25 113 AL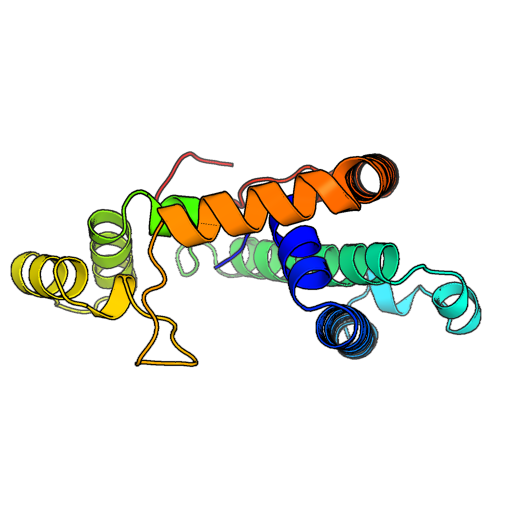A A CA 1
ATOM 885 C C . ALA A 1 113 ? -12.252 16.601 14.236 1.00 88.25 113 ALA A C 1
ATOM 887 O O . ALA A 1 113 ? -12.178 17.703 13.675 1.00 88.25 113 ALA A O 1
ATOM 888 N N . GLY A 1 114 ? -11.275 16.127 15.010 1.00 85.81 114 GLY A N 1
ATOM 889 C CA . GLY A 1 114 ? -10.027 16.813 15.308 1.00 85.81 114 GLY A CA 1
ATOM 890 C C . GLY A 1 114 ? -9.130 17.079 14.088 1.00 85.81 114 GLY A C 1
ATOM 891 O O . GLY A 1 114 ? -9.362 16.597 12.977 1.00 85.81 114 GLY A O 1
ATOM 892 N N . PRO A 1 115 ? -8.057 17.867 14.270 1.00 81.44 115 PRO A N 1
ATOM 893 C CA . PRO A 1 115 ? -7.166 18.260 13.179 1.00 81.44 115 PRO A CA 1
ATOM 894 C C . PRO A 1 115 ? -6.257 17.125 12.687 1.00 81.44 115 PRO A C 1
ATOM 896 O O . PRO A 1 115 ? -5.634 17.267 11.640 1.00 81.44 115 PRO A O 1
ATOM 899 N N . LEU A 1 116 ? -6.159 16.011 13.423 1.00 80.88 116 LEU A N 1
ATOM 900 C CA . LEU A 1 116 ? -5.184 14.948 13.165 1.00 80.88 116 LEU A CA 1
ATOM 901 C C . LEU A 1 116 ? -5.316 14.357 11.753 1.00 80.88 116 LEU A C 1
ATOM 903 O O . LEU A 1 116 ? -4.312 14.149 11.080 1.00 80.88 116 LEU A O 1
ATOM 907 N N . LEU A 1 117 ? -6.545 14.126 11.283 1.00 77.62 117 LEU A N 1
ATOM 908 C CA . LEU A 1 117 ? -6.798 13.565 9.949 1.00 77.62 117 LEU A CA 1
ATOM 909 C C . LEU A 1 117 ? -6.728 14.603 8.818 1.00 77.62 117 LEU A C 1
ATOM 911 O O . LEU A 1 117 ? -6.778 14.234 7.643 1.00 77.62 117 LEU A O 1
ATOM 915 N N . ARG A 1 118 ? -6.601 15.890 9.163 1.00 74.69 118 ARG A N 1
ATOM 916 C CA . ARG A 1 118 ? -6.546 17.017 8.220 1.00 74.69 118 ARG A CA 1
ATOM 917 C C . ARG A 1 118 ? -5.163 17.662 8.121 1.00 74.69 118 ARG A C 1
ATOM 919 O O . ARG A 1 118 ? -5.027 18.655 7.420 1.00 74.69 118 ARG A O 1
ATOM 926 N N . ARG A 1 119 ? -4.142 17.115 8.787 1.00 75.56 119 ARG A N 1
ATOM 927 C CA . ARG A 1 119 ? -2.774 17.657 8.790 1.00 75.56 119 ARG A CA 1
ATOM 928 C C . ARG A 1 119 ? -1.769 16.681 8.204 1.00 75.56 119 ARG A C 1
ATOM 930 O O . ARG A 1 119 ? -1.926 15.464 8.325 1.00 75.56 119 ARG A O 1
ATOM 937 N N . ASP A 1 120 ? -0.715 17.220 7.599 1.00 67.00 120 ASP A N 1
ATOM 938 C CA . ASP A 1 120 ? 0.425 16.411 7.181 1.00 67.00 120 ASP A CA 1
ATOM 939 C C . ASP A 1 120 ? 1.157 15.878 8.427 1.00 67.00 120 ASP A C 1
ATOM 941 O O . ASP A 1 120 ? 1.550 16.624 9.325 1.00 67.00 120 ASP A O 1
ATOM 945 N N . SER A 1 121 ? 1.341 14.558 8.500 1.00 68.88 121 SER A N 1
ATOM 946 C CA . SER A 1 121 ? 2.014 13.906 9.629 1.00 68.88 121 SER A CA 1
ATOM 947 C C . SER A 1 121 ? 3.524 14.168 9.685 1.00 68.88 121 SER A C 1
ATOM 949 O O . SER A 1 121 ? 4.178 13.772 10.649 1.00 68.88 121 SER A O 1
ATOM 951 N N . LYS A 1 122 ? 4.086 14.824 8.665 1.00 66.44 122 LYS A N 1
ATOM 952 C CA . LYS A 1 122 ? 5.496 15.214 8.543 1.00 66.44 122 LYS A CA 1
ATOM 953 C C . LYS A 1 122 ? 5.698 16.728 8.570 1.00 66.44 122 LYS A C 1
ATOM 955 O O . LYS A 1 122 ? 6.829 17.163 8.758 1.00 66.44 122 LYS A O 1
ATOM 960 N N . ASP A 1 123 ? 4.629 17.504 8.404 1.00 68.62 123 ASP A N 1
ATOM 961 C CA . ASP A 1 123 ? 4.621 18.964 8.498 1.00 68.62 123 ASP A CA 1
ATOM 962 C C . ASP A 1 123 ? 3.301 19.430 9.129 1.00 68.62 123 ASP A C 1
ATOM 964 O O . ASP A 1 123 ? 2.301 19.685 8.458 1.00 68.62 123 ASP A O 1
ATOM 968 N N . SER A 1 124 ? 3.288 19.523 10.459 1.00 61.16 124 SER A N 1
ATOM 969 C CA . SER A 1 124 ? 2.078 19.805 11.239 1.00 61.16 124 SER A CA 1
ATOM 970 C C . SER A 1 124 ? 1.485 21.203 11.010 1.00 61.16 124 SER A C 1
ATOM 972 O O . SER A 1 124 ? 0.386 21.472 11.506 1.00 61.16 124 SER A O 1
ATOM 974 N N . GLY A 1 125 ? 2.191 22.076 10.277 1.00 59.81 125 GLY A N 1
ATOM 975 C CA . GLY A 1 125 ? 1.724 23.394 9.849 1.00 59.81 125 GLY A CA 1
ATOM 976 C C . GLY A 1 125 ? 0.987 23.396 8.507 1.00 59.81 125 GLY A C 1
ATOM 977 O O . GLY A 1 125 ? 0.503 24.450 8.097 1.00 59.81 125 GLY A O 1
ATOM 978 N N . ARG A 1 126 ? 0.894 22.249 7.822 1.00 65.00 126 ARG A N 1
ATOM 979 C CA . ARG A 1 126 ? 0.276 22.134 6.500 1.00 65.00 126 ARG A CA 1
ATOM 980 C C . ARG A 1 126 ? -1.025 21.340 6.556 1.00 65.00 126 ARG A C 1
ATOM 982 O O . ARG A 1 126 ? -1.055 20.210 7.052 1.00 65.00 126 ARG A O 1
ATOM 989 N N . ASP A 1 127 ? -2.080 21.923 5.999 1.00 67.56 127 ASP A N 1
ATOM 990 C CA . ASP A 1 127 ? -3.331 21.208 5.770 1.00 67.56 127 ASP A CA 1
ATOM 991 C C . ASP A 1 127 ? -3.114 20.138 4.684 1.00 67.56 127 ASP A C 1
ATOM 993 O O . ASP A 1 127 ? -2.456 20.363 3.664 1.00 67.56 127 ASP A O 1
ATOM 997 N N . TYR A 1 128 ? -3.591 18.926 4.964 1.00 68.44 128 TYR A N 1
ATOM 998 C CA . TYR A 1 128 ? -3.519 17.771 4.070 1.00 68.44 128 TYR A CA 1
ATOM 999 C C . TYR A 1 128 ? -4.765 16.895 4.260 1.00 68.44 128 TYR A C 1
ATOM 1001 O O . TYR A 1 128 ? -4.756 15.827 4.888 1.00 68.44 128 TYR A O 1
ATOM 1009 N N . GLY A 1 129 ? -5.878 17.395 3.737 1.00 74.38 129 GLY A N 1
ATOM 1010 C CA . GLY A 1 129 ? -7.191 16.771 3.655 1.00 74.38 129 GLY A CA 1
ATOM 1011 C C . GLY A 1 129 ? -7.393 15.926 2.392 1.00 74.38 129 GLY A C 1
ATOM 1012 O O . GLY A 1 129 ? -6.453 15.543 1.687 1.00 74.38 129 GLY A O 1
ATOM 1013 N N . ALA A 1 130 ? -8.639 15.513 2.158 1.00 75.75 130 ALA A N 1
ATOM 1014 C CA . ALA A 1 130 ? -8.995 14.658 1.024 1.00 75.75 130 ALA A CA 1
ATOM 1015 C C . ALA A 1 130 ? -8.783 15.371 -0.324 1.00 75.75 130 ALA A C 1
ATOM 1017 O O . ALA A 1 130 ? -8.299 14.753 -1.275 1.00 75.75 130 ALA A O 1
ATOM 1018 N N . ASP A 1 131 ? -9.056 16.675 -0.373 1.00 80.12 131 ASP A N 1
ATOM 1019 C CA . ASP A 1 131 ? -8.952 17.480 -1.589 1.00 80.12 131 ASP A CA 1
ATOM 1020 C C . ASP A 1 131 ? -7.497 17.669 -2.032 1.00 80.12 131 ASP A C 1
ATOM 1022 O O . ASP A 1 131 ? -7.188 17.447 -3.206 1.00 80.12 131 ASP A O 1
ATOM 1026 N N . GLU A 1 132 ? -6.556 17.964 -1.118 1.00 83.38 132 GLU A N 1
ATOM 1027 C CA . GLU A 1 132 ? -5.137 18.039 -1.495 1.00 83.38 132 GLU A CA 1
ATOM 1028 C C . GLU A 1 132 ? -4.617 16.698 -2.025 1.00 83.38 132 GLU A C 1
ATOM 1030 O O . GLU A 1 132 ? -3.857 16.673 -2.997 1.00 83.38 132 GLU A O 1
ATOM 1035 N N . ARG A 1 133 ? -5.053 15.570 -1.440 1.00 82.06 133 ARG A N 1
ATOM 1036 C CA . ARG A 1 133 ? -4.697 14.226 -1.930 1.00 82.06 133 ARG A CA 1
ATOM 1037 C C . ARG A 1 133 ? -5.233 13.989 -3.343 1.00 82.06 133 ARG A C 1
ATOM 1039 O O . ARG A 1 133 ? -4.497 13.483 -4.193 1.00 82.06 133 ARG A O 1
ATOM 1046 N N . ALA A 1 134 ? -6.484 14.366 -3.605 1.00 86.75 134 ALA A N 1
ATOM 1047 C CA . ALA A 1 134 ? -7.107 14.223 -4.917 1.00 86.75 134 ALA A CA 1
ATOM 1048 C C . ALA A 1 134 ? -6.404 15.090 -5.975 1.00 86.75 134 ALA A C 1
ATOM 1050 O O . ALA A 1 134 ? -6.042 14.586 -7.042 1.00 86.75 134 ALA A O 1
ATOM 1051 N N . HIS A 1 135 ? -6.129 16.358 -5.659 1.00 88.44 135 HIS A N 1
ATOM 1052 C CA . HIS A 1 135 ? -5.391 17.260 -6.540 1.00 88.44 135 HIS A CA 1
ATOM 1053 C C . HIS A 1 135 ? -3.966 16.770 -6.803 1.00 88.44 135 HIS A C 1
ATOM 1055 O O . HIS A 1 135 ? -3.515 16.757 -7.948 1.00 88.44 135 HIS A O 1
ATOM 1061 N N . GLU A 1 136 ? -3.251 16.315 -5.773 1.00 89.25 136 GLU A N 1
ATOM 1062 C CA . GLU A 1 136 ? -1.912 15.757 -5.939 1.00 89.25 136 GLU A CA 1
ATOM 1063 C C . GLU A 1 136 ? -1.929 14.535 -6.864 1.00 89.25 136 GLU A C 1
ATOM 1065 O O . GLU A 1 136 ? -1.139 14.482 -7.810 1.00 89.25 136 GLU A O 1
ATOM 1070 N N . ARG A 1 137 ? -2.872 13.605 -6.657 1.00 93.56 137 ARG A N 1
ATOM 1071 C CA . ARG A 1 137 ? -3.067 12.436 -7.526 1.00 93.56 137 ARG A CA 1
ATOM 1072 C C . ARG A 1 137 ? -3.305 12.856 -8.978 1.00 93.56 137 ARG A C 1
ATOM 1074 O O . ARG A 1 137 ? -2.638 12.338 -9.872 1.00 93.56 137 ARG A O 1
ATOM 1081 N N . GLN A 1 138 ? -4.201 13.815 -9.214 1.00 94.81 138 GLN A N 1
ATOM 1082 C CA . GLN A 1 138 ? -4.501 14.329 -10.554 1.00 94.81 138 GLN A CA 1
ATOM 1083 C C . GLN A 1 138 ? -3.267 14.922 -11.240 1.00 94.81 138 GLN A C 1
ATOM 1085 O O . GLN A 1 138 ? -3.022 14.621 -12.405 1.00 94.81 138 GLN A O 1
ATOM 1090 N N . ARG A 1 139 ? -2.445 15.707 -10.529 1.00 95.56 139 ARG A N 1
ATOM 1091 C CA . ARG A 1 139 ? -1.210 16.273 -11.104 1.00 95.56 139 ARG A CA 1
ATOM 1092 C C . ARG A 1 139 ? -0.217 15.196 -11.530 1.00 95.56 139 ARG A C 1
ATOM 1094 O O . ARG A 1 139 ? 0.418 15.333 -12.572 1.00 95.56 139 ARG A O 1
ATOM 1101 N N . ILE A 1 140 ? -0.063 14.140 -10.729 1.00 97.19 140 ILE A N 1
ATOM 1102 C CA . ILE A 1 140 ? 0.847 13.040 -11.071 1.00 97.19 140 ILE A CA 1
ATOM 1103 C C . ILE A 1 140 ? 0.327 12.269 -12.275 1.00 97.19 140 ILE A C 1
ATOM 1105 O O . ILE A 1 140 ? 1.103 12.002 -13.187 1.00 97.19 140 ILE A O 1
ATOM 1109 N N . LEU A 1 141 ? -0.974 11.983 -12.328 1.00 96.81 141 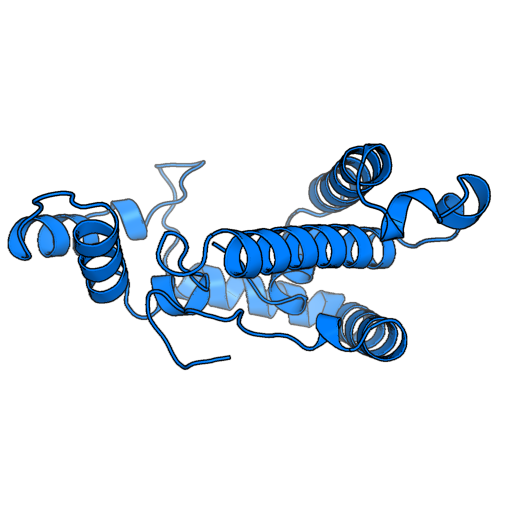LEU A N 1
ATOM 1110 C CA . LEU A 1 141 ? -1.586 11.325 -13.482 1.00 96.81 141 LEU A CA 1
ATOM 1111 C C . LEU A 1 141 ? -1.511 12.176 -14.753 1.00 96.81 141 LEU A C 1
ATOM 1113 O O . LEU A 1 141 ? -1.244 11.636 -15.819 1.00 96.81 141 LEU A O 1
ATOM 1117 N N . ALA A 1 142 ? -1.655 13.497 -14.654 1.00 97.44 142 ALA A N 1
ATOM 1118 C CA . ALA A 1 142 ? -1.493 14.387 -15.802 1.00 97.44 142 ALA A CA 1
ATOM 1119 C C . ALA A 1 142 ? -0.064 14.359 -16.375 1.00 97.44 142 ALA A C 1
ATOM 1121 O O . ALA A 1 142 ? 0.120 14.533 -17.575 1.00 97.44 142 ALA A O 1
ATOM 1122 N N . ARG A 1 143 ? 0.952 14.139 -15.528 1.00 97.25 143 ARG A N 1
ATOM 1123 C CA . ARG A 1 143 ? 2.364 14.132 -15.942 1.00 97.25 143 ARG A CA 1
ATOM 1124 C C . ARG A 1 143 ? 2.896 12.746 -16.320 1.00 97.25 143 ARG A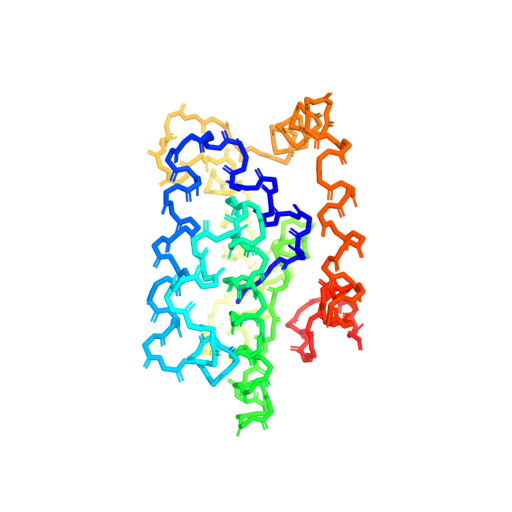 C 1
ATOM 1126 O O . ARG A 1 143 ? 3.762 12.653 -17.180 1.00 97.25 143 ARG A O 1
ATOM 1133 N N . HIS A 1 144 ? 2.425 11.698 -15.649 1.00 97.88 144 HIS A N 1
ATOM 1134 C CA . HIS A 1 144 ? 2.975 10.339 -15.725 1.00 97.88 144 HIS A CA 1
ATOM 1135 C C . HIS A 1 144 ? 1.923 9.278 -16.079 1.00 97.88 144 HIS A C 1
ATOM 1137 O O . HIS A 1 144 ? 2.201 8.089 -15.958 1.00 97.88 144 HIS A O 1
ATOM 1143 N N . GLY A 1 145 ? 0.715 9.676 -16.489 1.00 97.44 145 GLY A N 1
ATOM 1144 C CA . GLY A 1 145 ? -0.405 8.763 -16.735 1.00 97.44 145 GLY A CA 1
ATOM 1145 C C . GLY A 1 145 ? -0.069 7.638 -17.711 1.00 97.44 145 GLY A C 1
ATOM 1146 O O . GLY A 1 145 ? -0.305 6.477 -17.390 1.00 97.44 145 GLY A O 1
ATOM 1147 N N . ASP A 1 146 ? 0.563 7.960 -18.841 1.00 98.06 146 ASP A N 1
ATOM 1148 C CA . ASP A 1 146 ? 0.949 6.965 -19.851 1.00 98.06 146 ASP A CA 1
ATOM 1149 C C . ASP A 1 146 ? 2.011 5.986 -19.324 1.00 98.06 146 ASP A C 1
ATOM 1151 O O . ASP A 1 146 ? 1.913 4.776 -19.533 1.00 98.06 146 ASP A O 1
ATOM 1155 N N . GLU A 1 147 ? 2.999 6.497 -18.581 1.00 97.50 147 GLU A N 1
ATOM 1156 C CA . GLU A 1 147 ? 4.045 5.693 -17.936 1.00 97.50 147 GLU A CA 1
ATOM 1157 C C . GLU A 1 147 ? 3.426 4.727 -16.911 1.00 97.50 147 GLU A C 1
ATOM 1159 O O . GLU A 1 147 ? 3.722 3.531 -16.914 1.00 97.50 147 GLU A O 1
ATOM 1164 N N . ILE A 1 148 ? 2.513 5.222 -16.068 1.00 98.38 148 ILE A N 1
ATOM 1165 C CA . ILE A 1 148 ? 1.784 4.415 -15.081 1.00 98.38 148 ILE A CA 1
ATOM 1166 C C . ILE A 1 148 ? 0.928 3.360 -15.784 1.00 98.38 148 ILE A C 1
ATOM 1168 O O . ILE A 1 148 ? 0.989 2.189 -15.414 1.00 98.38 148 ILE A O 1
ATOM 1172 N N . ALA A 1 149 ? 0.160 3.741 -16.807 1.00 98.38 149 ALA A N 1
ATOM 1173 C CA . ALA A 1 149 ? -0.710 2.827 -17.539 1.00 98.38 149 ALA A CA 1
ATOM 1174 C C . ALA A 1 149 ? 0.085 1.681 -18.178 1.00 98.38 149 ALA A C 1
ATOM 1176 O O . ALA A 1 149 ? -0.289 0.514 -18.023 1.00 98.38 149 ALA A O 1
ATOM 1177 N N . PHE A 1 150 ? 1.218 1.998 -18.815 1.00 98.44 150 PHE A N 1
ATOM 1178 C CA . PHE A 1 150 ? 2.130 1.002 -19.372 1.00 98.44 150 PHE A CA 1
ATOM 1179 C C . PHE A 1 150 ? 2.646 0.038 -18.296 1.00 98.44 150 PHE A C 1
ATOM 1181 O O . PHE A 1 150 ? 2.606 -1.180 -18.483 1.00 98.44 150 PHE A O 1
ATOM 1188 N N . ILE A 1 151 ? 3.098 0.564 -17.152 1.00 98.56 151 ILE A N 1
ATOM 1189 C CA . ILE A 1 151 ? 3.630 -0.256 -16.058 1.00 98.56 151 ILE A CA 1
ATOM 1190 C C . ILE A 1 151 ? 2.548 -1.136 -15.432 1.00 98.56 151 ILE A C 1
ATOM 1192 O O . ILE A 1 151 ? 2.817 -2.305 -15.163 1.00 98.56 151 ILE A O 1
ATOM 1196 N N . LEU A 1 152 ? 1.330 -0.628 -15.230 1.00 98.56 152 LEU A N 1
ATOM 1197 C CA . LEU A 1 152 ? 0.213 -1.413 -14.695 1.00 98.56 152 LEU A CA 1
ATOM 1198 C C . LEU A 1 152 ? -0.168 -2.568 -15.627 1.00 98.56 152 LEU A C 1
ATOM 1200 O O . LEU A 1 152 ? -0.425 -3.681 -15.172 1.00 98.56 152 LEU A O 1
ATOM 1204 N N . ASP A 1 153 ? -0.205 -2.310 -16.930 1.00 98.31 153 ASP A N 1
ATOM 1205 C CA . ASP A 1 153 ? -0.521 -3.313 -17.942 1.00 98.31 153 ASP A CA 1
ATOM 1206 C C . ASP A 1 153 ? 0.585 -4.376 -18.064 1.00 98.31 153 ASP A C 1
ATOM 1208 O O . ASP A 1 153 ? 0.316 -5.580 -18.052 1.00 98.31 153 ASP A O 1
ATOM 1212 N N . TRP A 1 154 ? 1.848 -3.944 -18.071 1.00 98.31 154 TRP A N 1
ATOM 1213 C CA . TRP A 1 154 ? 3.002 -4.838 -17.973 1.00 98.31 154 TRP A CA 1
ATOM 1214 C C . TRP A 1 154 ? 2.964 -5.693 -16.697 1.00 98.31 154 TRP A C 1
ATOM 1216 O O . TRP A 1 154 ? 3.139 -6.909 -16.772 1.00 98.31 154 TRP A O 1
ATOM 1226 N N . ALA A 1 155 ? 2.678 -5.085 -15.543 1.00 98.38 155 ALA A N 1
ATOM 1227 C CA . ALA A 1 155 ? 2.626 -5.773 -14.258 1.00 98.38 155 ALA A CA 1
ATOM 1228 C C . ALA A 1 155 ? 1.517 -6.831 -14.229 1.00 98.38 155 ALA A C 1
ATOM 1230 O O . ALA A 1 155 ? 1.766 -7.948 -13.787 1.00 98.38 155 ALA A O 1
ATOM 1231 N N . ARG A 1 156 ? 0.328 -6.519 -14.765 1.00 97.81 156 ARG A N 1
ATOM 1232 C CA . ARG A 1 156 ? -0.791 -7.471 -14.877 1.00 97.81 156 ARG A CA 1
ATOM 1233 C C . ARG A 1 156 ? -0.468 -8.666 -15.769 1.00 97.81 156 ARG A C 1
ATOM 1235 O O . ARG A 1 156 ? -0.871 -9.780 -15.448 1.00 97.81 156 ARG A O 1
ATOM 1242 N N . ARG A 1 157 ? 0.276 -8.457 -16.861 1.00 97.62 157 ARG A N 1
ATOM 1243 C CA . ARG A 1 157 ? 0.768 -9.558 -17.710 1.00 97.62 157 ARG A CA 1
ATOM 1244 C C . ARG A 1 157 ? 1.814 -10.419 -17.011 1.00 97.62 157 ARG A C 1
ATOM 1246 O O . ARG A 1 157 ? 1.870 -11.617 -17.264 1.00 97.62 157 ARG A O 1
ATOM 1253 N N . LEU A 1 158 ? 2.642 -9.814 -16.162 1.00 95.50 158 LEU A N 1
ATOM 1254 C CA . LEU A 1 158 ? 3.647 -10.531 -15.384 1.00 95.50 158 LEU A CA 1
ATOM 1255 C C . LEU A 1 158 ? 3.004 -11.355 -14.258 1.00 95.50 158 LEU A C 1
ATOM 1257 O O . LEU A 1 158 ? 3.381 -12.507 -14.048 1.00 95.50 158 LEU A O 1
ATOM 1261 N N . ARG A 1 159 ? 2.066 -10.752 -13.517 1.00 95.81 159 ARG A N 1
ATOM 1262 C CA . ARG A 1 159 ? 1.400 -11.326 -12.342 1.00 95.81 159 ARG A CA 1
ATOM 1263 C C . ARG A 1 159 ? -0.037 -10.802 -12.216 1.00 95.81 159 ARG A C 1
ATOM 1265 O O . ARG A 1 159 ? -0.215 -9.590 -12.073 1.00 95.81 159 ARG A O 1
ATOM 1272 N N . PRO A 1 160 ? -1.064 -11.674 -12.195 1.00 94.50 160 PRO A N 1
ATOM 1273 C CA . PRO A 1 160 ? -2.455 -11.257 -11.996 1.00 94.50 160 PRO A CA 1
ATOM 1274 C C . PRO A 1 160 ? -2.679 -10.449 -10.711 1.00 94.50 160 PRO A C 1
ATOM 1276 O O . PRO A 1 160 ? -3.533 -9.565 -10.680 1.00 94.50 160 PRO A O 1
ATOM 1279 N N . GLU A 1 161 ? -1.876 -10.697 -9.670 1.00 95.38 161 GLU A N 1
ATOM 1280 C CA . GLU A 1 161 ? -1.942 -10.008 -8.379 1.00 95.38 161 GLU A CA 1
ATOM 1281 C C . GLU A 1 161 ? -1.725 -8.491 -8.502 1.00 95.38 161 GLU A C 1
ATOM 1283 O O . GLU A 1 161 ? -2.223 -7.734 -7.673 1.00 95.38 161 GLU A O 1
ATOM 1288 N N . ALA A 1 162 ? -1.066 -8.021 -9.568 1.00 96.81 162 ALA A N 1
ATOM 1289 C CA . ALA A 1 162 ? -0.941 -6.596 -9.882 1.00 96.81 162 ALA A CA 1
ATOM 1290 C C . ALA A 1 162 ? -2.291 -5.900 -10.155 1.00 96.81 162 ALA A C 1
ATOM 1292 O O . ALA A 1 162 ? -2.359 -4.671 -10.165 1.00 96.81 162 ALA A O 1
ATOM 1293 N N . GLY A 1 163 ? -3.360 -6.666 -10.398 1.00 95.94 163 GLY A N 1
ATOM 1294 C CA . GLY A 1 163 ? -4.728 -6.168 -10.534 1.00 95.94 163 GLY A CA 1
ATOM 1295 C C . GLY A 1 163 ? -5.515 -6.097 -9.221 1.00 95.94 163 GLY A C 1
ATOM 1296 O O . GLY A 1 163 ? -6.645 -5.608 -9.234 1.00 95.94 163 GLY A O 1
ATOM 1297 N N . LEU A 1 164 ? -4.958 -6.574 -8.099 1.00 95.50 164 LEU A N 1
ATOM 1298 C CA . LEU A 1 164 ? -5.654 -6.560 -6.814 1.00 95.50 164 LEU A CA 1
ATOM 1299 C C . LEU A 1 164 ? -5.846 -5.127 -6.318 1.00 95.50 164 LEU A C 1
ATOM 1301 O O . LEU A 1 164 ? -4.894 -4.356 -6.190 1.00 95.50 164 LEU A O 1
ATOM 1305 N N . ARG A 1 165 ? -7.096 -4.799 -5.988 1.00 95.25 165 ARG A N 1
ATOM 1306 C CA . ARG A 1 165 ? -7.443 -3.547 -5.304 1.00 95.25 165 ARG A CA 1
ATOM 1307 C C . ARG A 1 165 ? -7.579 -3.715 -3.799 1.00 95.25 165 ARG A C 1
ATOM 1309 O O . ARG A 1 165 ? -7.292 -2.789 -3.055 1.00 95.25 165 ARG A O 1
ATOM 1316 N N . ARG A 1 166 ? -8.040 -4.880 -3.350 1.00 95.50 166 ARG A N 1
ATOM 1317 C CA . ARG A 1 166 ? -8.249 -5.200 -1.938 1.00 95.50 166 ARG A CA 1
ATOM 1318 C C . ARG A 1 166 ? -7.691 -6.578 -1.629 1.00 95.50 166 ARG A C 1
ATOM 1320 O O . ARG A 1 166 ? -7.519 -7.400 -2.526 1.00 95.50 166 ARG A O 1
ATOM 1327 N N . LEU A 1 167 ? -7.399 -6.795 -0.355 1.00 96.50 167 LEU A N 1
ATOM 1328 C CA . LEU A 1 167 ? -7.019 -8.090 0.191 1.00 96.50 167 LEU A CA 1
ATOM 1329 C C . LEU A 1 167 ? -8.168 -8.687 0.988 1.00 96.50 167 LEU A C 1
ATOM 1331 O O . LEU A 1 167 ? -9.048 -7.976 1.476 1.00 96.50 167 LEU A O 1
ATOM 1335 N N . GLU A 1 168 ? -8.106 -9.998 1.165 1.00 96.12 168 GLU A N 1
ATOM 1336 C CA . GLU A 1 168 ? -9.074 -10.763 1.929 1.00 96.12 168 GLU A CA 1
ATOM 1337 C C . GLU A 1 168 ? -9.196 -10.242 3.368 1.00 96.12 168 GLU A C 1
ATOM 1339 O O . GLU A 1 168 ? -8.300 -9.586 3.914 1.00 96.12 168 GLU A O 1
ATOM 1344 N N . ARG A 1 169 ? -10.318 -10.586 4.006 1.00 95.56 169 ARG A N 1
ATOM 1345 C CA . ARG A 1 169 ? -10.619 -10.239 5.401 1.00 95.56 169 ARG A CA 1
ATOM 1346 C C . ARG A 1 169 ? -10.525 -8.728 5.686 1.00 95.56 169 ARG A C 1
ATOM 1348 O O . ARG A 1 169 ? -9.790 -8.342 6.606 1.00 95.56 169 ARG A O 1
ATOM 1355 N N . PRO A 1 170 ? -11.236 -7.872 4.932 1.00 97.00 170 PRO A N 1
ATOM 1356 C CA . PRO A 1 170 ? -11.234 -6.441 5.197 1.00 97.00 170 PRO A CA 1
ATOM 1357 C C . PRO A 1 170 ? -11.751 -6.151 6.609 1.00 97.00 170 PRO A C 1
ATOM 1359 O O . PRO A 1 170 ? -12.685 -6.779 7.103 1.00 97.00 170 PRO A O 1
ATOM 1362 N N . LEU A 1 171 ? -11.117 -5.192 7.276 1.00 96.56 171 LEU A N 1
ATOM 1363 C CA . LEU A 1 171 ? -11.573 -4.631 8.541 1.00 96.56 171 LEU A CA 1
ATOM 1364 C C . LEU A 1 171 ? -12.835 -3.791 8.319 1.00 96.56 171 LEU A C 1
ATOM 1366 O O . LEU A 1 171 ? -13.769 -3.851 9.110 1.00 96.56 171 LEU A O 1
ATOM 1370 N N . VAL A 1 172 ? -12.837 -3.028 7.223 1.00 94.62 172 VAL A N 1
ATOM 1371 C CA . VAL A 1 172 ? -13.963 -2.268 6.676 1.00 94.62 172 VAL A CA 1
ATOM 1372 C C . VAL A 1 172 ? -13.867 -2.270 5.151 1.00 94.62 172 VAL A C 1
ATOM 1374 O O . VAL A 1 172 ? -12.769 -2.378 4.604 1.00 94.62 172 VAL A O 1
ATOM 1377 N N . GLY A 1 173 ? -14.999 -2.097 4.469 1.00 88.25 173 GLY A N 1
ATOM 1378 C CA . GLY A 1 173 ? -15.061 -2.114 3.006 1.00 88.25 173 GLY A CA 1
ATOM 1379 C C . GLY A 1 173 ? -15.530 -3.441 2.421 1.00 88.25 173 GLY A C 1
ATOM 1380 O O . GLY A 1 173 ? -15.843 -4.363 3.170 1.00 88.25 173 GLY A O 1
ATOM 1381 N N . PRO A 1 174 ? -15.680 -3.495 1.088 1.00 85.88 174 PRO A N 1
ATOM 1382 C CA . PRO A 1 174 ? -16.160 -4.687 0.404 1.00 85.88 174 PRO A CA 1
ATOM 1383 C C . PRO A 1 174 ? -15.139 -5.823 0.508 1.00 85.88 174 PRO A C 1
ATOM 1385 O O . PRO A 1 174 ? -13.932 -5.572 0.578 1.00 85.88 174 PRO A O 1
ATOM 1388 N N . GLU A 1 175 ? -15.632 -7.062 0.490 1.00 82.31 175 GLU A N 1
ATOM 1389 C CA . GLU A 1 175 ? -14.776 -8.242 0.359 1.00 82.31 175 GLU A CA 1
ATOM 1390 C C . GLU A 1 175 ? -14.011 -8.220 -0.974 1.00 82.31 175 GLU A C 1
ATOM 1392 O O . GLU A 1 175 ? -14.447 -7.592 -1.945 1.00 82.31 175 GLU A O 1
ATOM 1397 N N . ALA A 1 176 ? -12.820 -8.825 -0.956 1.00 75.94 176 ALA A N 1
ATOM 1398 C CA . ALA A 1 176 ? -11.894 -8.878 -2.084 1.00 75.94 176 ALA A CA 1
ATOM 1399 C C . ALA A 1 176 ? -12.234 -10.010 -3.055 1.00 75.94 176 ALA A C 1
ATOM 1401 O O . ALA A 1 176 ? -12.678 -11.075 -2.572 1.00 75.94 176 ALA A O 1
#

Foldseek 3Di:
DDFALLVQLLVLPLVPPVSLVVLLVLLVVCCVPQPVSVPQDPVNVVPDDSSSSNLNSRVSVVVVLQVCCVVPPLLDAWEYPVQCQVCVLLLVVLVCVSVVNPDDSVNSVCVVVDCPQQADPVHRVDGDHPVNVVVSSVVSCVVCVVVSVVSLVVSCVVPVCSVDGTHARHSDDDGD

Radius of gyration: 17.84 Å; chains: 1; bounding box: 40×41×45 Å